Protein AF-A0A1W5D2J8-F1 (afdb_monomer)

pLDDT: mean 84.25, std 14.24, range [39.44, 98.31]

Foldseek 3Di:
DPDDPPDDDDDDPDPDPVVVVVVVVVVVVVVVVVVVVCVVPVPDPPDPPHPDPVVVVDDPVVAPPPVPFDPLQVVVVVVCVVPVDPVVVVVVVCCVVPDDPDDDDPVVVLVVQQVDADSNGRPDRHGVSVVVD

InterPro domains:
  IPR007828 Inositol oxygenase [PF05153] (70-133)
  IPR007828 Inositol oxygenase [PTHR12588] (43-133)

Sequence (133 aa):
MAPVATDPIVFNTERDGLALEETSDKIDTVNVLKANLKNETAQSERDIHEQAAFDAENDKTQFRQYEAACDRVNNFYREQYEKQTVAYNLKARNAFKSKTRTEMTIWEAMEKLNTLIDESDPDTSLSQIEHLL

Organism: NCBI:txid136370

Nearest PDB structures (foldseek):
  2huo-assembly1_A  TM=9.745E-01  e=5.352E-02  Mus musculus

Solvent-accessible surface area (backbone atoms only — not comparable to full-atom values): 8471 Å² total; per-residue (Å²): 132,81,88,72,83,85,69,81,89,79,76,83,85,68,97,50,69,66,64,50,50,57,49,50,54,54,49,52,52,50,50,52,50,49,52,52,44,49,68,73,51,70,76,64,80,72,54,92,84,51,81,56,72,67,65,75,73,49,70,71,82,75,56,75,49,70,93,80,41,55,68,62,30,55,50,45,51,52,51,46,70,76,60,72,40,71,70,50,51,55,52,50,53,50,48,64,74,76,46,86,88,77,88,77,54,72,65,58,54,46,59,56,24,62,81,35,63,57,56,73,49,69,81,54,82,57,34,46,36,70,74,72,110

Mean predicted aligned error: 14.87 Å

Structure (mmCIF, N/CA/C/O backbone):
data_AF-A0A1W5D2J8-F1
#
_entry.id   AF-A0A1W5D2J8-F1
#
loop_
_atom_site.group_PDB
_atom_site.id
_atom_site.type_symbol
_atom_site.label_atom_id
_atom_site.label_alt_id
_atom_site.label_comp_id
_atom_site.label_asym_id
_atom_site.label_entity_id
_atom_site.label_seq_id
_atom_site.pdbx_PDB_ins_code
_atom_site.Cartn_x
_atom_site.Cartn_y
_atom_site.Cartn_z
_atom_site.occupancy
_atom_site.B_iso_or_equiv
_atom_site.auth_seq_id
_atom_site.auth_comp_id
_atom_site.auth_asym_id
_atom_site.auth_atom_id
_atom_site.pdbx_PDB_model_num
ATOM 1 N N . MET A 1 1 ? 23.339 10.824 -39.209 1.00 43.25 1 MET A N 1
ATOM 2 C CA . MET A 1 1 ? 22.690 9.802 -40.059 1.00 43.25 1 MET A CA 1
ATOM 3 C C . MET A 1 1 ? 23.702 8.689 -40.260 1.00 43.25 1 MET A C 1
ATOM 5 O O . MET A 1 1 ? 24.756 8.972 -40.812 1.00 43.25 1 MET A O 1
ATOM 9 N N . ALA A 1 2 ? 23.458 7.490 -39.725 1.00 39.44 2 ALA A N 1
ATOM 10 C CA . ALA A 1 2 ? 24.328 6.343 -39.993 1.00 39.44 2 ALA A CA 1
ATOM 11 C C . ALA A 1 2 ? 24.186 5.942 -41.474 1.00 39.44 2 ALA A C 1
ATOM 13 O O . ALA A 1 2 ? 23.068 6.020 -41.995 1.00 39.44 2 ALA A O 1
ATOM 14 N N . PRO A 1 3 ? 25.272 5.564 -42.167 1.00 55.69 3 PRO A N 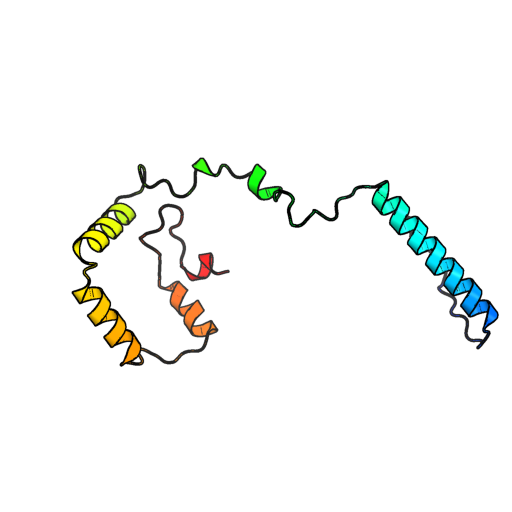1
ATOM 15 C CA . PRO A 1 3 ? 25.181 5.129 -43.553 1.00 55.69 3 PRO A CA 1
ATOM 16 C C . PRO A 1 3 ? 24.356 3.836 -43.619 1.00 55.69 3 PRO A C 1
ATOM 18 O O . PRO A 1 3 ? 24.742 2.811 -43.063 1.00 55.69 3 PRO A O 1
ATOM 21 N N . VAL A 1 4 ? 23.190 3.903 -44.261 1.00 53.69 4 VAL A N 1
ATOM 22 C CA . VAL A 1 4 ? 22.391 2.725 -44.617 1.00 53.69 4 VAL A CA 1
ATOM 23 C C . VAL A 1 4 ? 23.022 2.103 -45.856 1.00 53.69 4 VAL A C 1
ATOM 25 O O . VAL A 1 4 ? 23.227 2.797 -46.851 1.00 53.69 4 VAL A O 1
ATOM 28 N N . ALA A 1 5 ? 23.333 0.808 -45.793 1.00 60.28 5 ALA A N 1
ATOM 29 C CA . ALA A 1 5 ? 23.757 0.046 -46.959 1.00 60.28 5 ALA A CA 1
ATOM 30 C C . ALA A 1 5 ? 22.607 0.020 -47.982 1.00 60.28 5 ALA A C 1
ATOM 32 O O . ALA A 1 5 ? 21.529 -0.498 -47.697 1.00 60.28 5 ALA A O 1
ATOM 33 N N . THR A 1 6 ? 22.824 0.633 -49.146 1.00 66.88 6 THR A N 1
ATOM 34 C CA . THR A 1 6 ? 21.850 0.725 -50.249 1.00 66.88 6 THR A CA 1
ATOM 35 C C . THR A 1 6 ? 21.943 -0.439 -51.232 1.00 66.88 6 THR A C 1
ATOM 37 O O . THR A 1 6 ? 21.151 -0.508 -52.170 1.00 66.88 6 THR A O 1
ATOM 40 N N . ASP A 1 7 ? 22.908 -1.336 -51.039 1.00 72.06 7 ASP A N 1
ATOM 41 C CA . ASP A 1 7 ? 23.145 -2.450 -51.947 1.00 72.06 7 ASP A CA 1
ATOM 42 C C . ASP A 1 7 ? 22.188 -3.618 -51.654 1.00 72.06 7 ASP A C 1
ATOM 44 O O . ASP A 1 7 ? 21.888 -3.907 -50.490 1.00 72.06 7 ASP A O 1
ATOM 48 N N . PRO A 1 8 ? 21.682 -4.306 -52.694 1.00 69.75 8 PRO A N 1
ATOM 49 C CA . PRO A 1 8 ? 20.803 -5.453 -52.520 1.00 69.75 8 PRO A CA 1
ATOM 50 C C . PRO A 1 8 ? 21.525 -6.587 -51.781 1.00 69.75 8 PRO A C 1
ATOM 52 O O . PRO A 1 8 ? 22.648 -6.956 -52.123 1.00 69.75 8 PRO A O 1
ATOM 55 N N . ILE A 1 9 ? 20.860 -7.170 -50.779 1.00 64.38 9 ILE A N 1
ATOM 56 C CA . ILE A 1 9 ? 21.383 -8.310 -50.016 1.00 64.38 9 ILE A CA 1
ATOM 57 C C . ILE A 1 9 ? 21.395 -9.540 -50.930 1.00 64.38 9 ILE A C 1
ATOM 59 O O . ILE A 1 9 ? 20.347 -10.111 -51.237 1.00 64.38 9 ILE A O 1
ATOM 63 N N . VAL A 1 10 ? 22.585 -9.944 -51.375 1.00 68.69 10 VAL A N 1
ATOM 64 C CA . VAL A 1 10 ? 22.787 -11.156 -52.177 1.00 68.69 10 VAL A CA 1
ATOM 65 C C . VAL A 1 10 ? 23.037 -12.328 -51.232 1.00 68.69 10 VAL A C 1
ATOM 67 O O . VAL A 1 10 ? 24.057 -12.381 -50.550 1.00 68.69 10 VAL A O 1
ATOM 70 N N . PHE A 1 11 ? 22.107 -13.280 -51.187 1.00 64.94 11 PHE A N 1
ATOM 71 C CA . PHE A 1 11 ? 22.299 -14.529 -50.452 1.00 64.94 11 PHE A CA 1
ATOM 72 C C . PHE A 1 11 ? 23.079 -15.521 -51.315 1.00 64.94 11 PHE A C 1
ATOM 74 O O . PHE A 1 11 ? 22.691 -15.789 -52.453 1.00 64.94 11 PHE A O 1
ATOM 81 N N . ASN A 1 12 ? 24.160 -16.091 -50.773 1.00 68.44 12 ASN A N 1
ATOM 82 C CA . ASN A 1 12 ? 24.834 -17.207 -51.426 1.00 68.44 12 ASN A CA 1
ATOM 83 C C . ASN A 1 12 ? 23.896 -18.427 -51.413 1.00 68.44 12 ASN A C 1
ATOM 85 O O . ASN A 1 12 ? 23.474 -18.883 -50.351 1.00 68.44 12 ASN A O 1
ATOM 89 N N . THR A 1 13 ? 23.526 -18.914 -52.598 1.00 71.94 13 THR A N 1
ATOM 90 C CA . THR A 1 13 ? 22.618 -20.063 -52.774 1.00 71.94 13 THR A CA 1
ATOM 91 C C . THR A 1 13 ? 23.369 -21.369 -53.025 1.00 71.94 13 THR A C 1
ATOM 93 O O . THR A 1 13 ? 22.753 -22.438 -53.037 1.00 71.94 13 THR A O 1
ATOM 96 N N . GLU A 1 14 ? 24.693 -21.307 -53.175 1.00 72.19 14 GLU A N 1
ATOM 97 C CA . GLU A 1 14 ? 25.543 -22.479 -53.333 1.00 72.19 14 GLU A CA 1
ATOM 98 C C . GLU A 1 14 ? 26.005 -22.994 -51.966 1.00 72.19 14 GLU A C 1
ATOM 100 O O . GLU A 1 14 ? 26.367 -22.232 -51.069 1.00 72.19 14 GLU A O 1
ATOM 105 N N . ARG A 1 15 ? 25.977 -24.321 -51.787 1.00 67.25 15 ARG A N 1
ATOM 106 C CA . ARG A 1 15 ? 26.456 -24.991 -50.567 1.00 67.25 15 ARG A CA 1
ATOM 107 C C . ARG A 1 15 ? 27.981 -25.096 -50.596 1.00 67.25 15 ARG A C 1
ATOM 109 O O . ARG A 1 15 ? 28.523 -26.194 -50.683 1.00 67.25 15 ARG A O 1
ATOM 116 N N . ASP A 1 16 ? 28.643 -23.948 -50.561 1.00 80.25 16 ASP A N 1
ATOM 117 C CA . ASP A 1 16 ? 30.097 -23.842 -50.505 1.00 80.25 16 ASP A CA 1
ATOM 118 C C . ASP A 1 16 ? 30.565 -23.626 -49.058 1.00 80.25 16 ASP A C 1
ATOM 120 O O . ASP A 1 16 ? 30.227 -22.631 -48.416 1.00 80.25 16 ASP A O 1
ATOM 124 N N . GLY A 1 17 ? 31.335 -24.583 -48.538 1.00 78.31 17 GLY A N 1
ATOM 125 C CA . GLY A 1 17 ? 31.876 -24.532 -47.179 1.00 78.31 17 GLY A CA 1
ATOM 126 C C . GLY A 1 17 ? 32.919 -23.431 -46.987 1.00 78.31 17 GLY A C 1
ATOM 127 O O . GLY A 1 17 ? 32.962 -22.836 -45.914 1.00 78.31 17 GLY A O 1
ATOM 128 N N . LEU A 1 18 ? 33.700 -23.109 -48.025 1.00 81.56 18 LEU A N 1
ATOM 129 C CA . LEU A 1 18 ? 34.728 -22.063 -47.963 1.00 81.56 18 LEU A CA 1
ATOM 130 C C . LEU A 1 18 ? 34.092 -20.675 -47.851 1.00 81.56 18 LEU A C 1
ATOM 132 O O . LEU A 1 18 ? 34.506 -19.863 -47.027 1.00 81.56 18 LEU A O 1
ATOM 136 N N . ALA A 1 19 ? 33.027 -20.424 -48.617 1.00 80.69 19 ALA A N 1
ATOM 137 C CA . ALA A 1 19 ? 32.265 -19.183 -48.517 1.00 80.69 19 ALA A CA 1
ATOM 138 C C . ALA A 1 19 ? 31.601 -19.000 -47.137 1.00 80.69 19 ALA A C 1
ATOM 140 O O . ALA A 1 19 ? 31.450 -17.871 -46.661 1.00 80.69 19 ALA A O 1
ATOM 141 N N . LEU A 1 20 ? 31.200 -20.095 -46.479 1.00 80.25 20 LEU A N 1
ATOM 142 C CA . LEU A 1 20 ? 30.658 -20.057 -45.117 1.00 80.25 20 LEU A CA 1
ATOM 143 C C . LEU A 1 20 ? 31.738 -19.740 -44.080 1.00 80.25 20 LEU A C 1
ATOM 145 O O . LEU A 1 20 ? 31.483 -18.932 -43.188 1.00 80.25 20 LEU A O 1
ATOM 149 N N . GLU A 1 21 ? 32.928 -20.326 -44.216 1.00 84.81 21 GLU A N 1
ATOM 150 C CA . GLU A 1 21 ? 34.081 -20.042 -43.353 1.00 84.81 21 GLU A CA 1
ATOM 151 C C . GLU A 1 21 ? 34.492 -18.566 -43.465 1.00 84.81 21 GLU A C 1
ATOM 153 O O . GLU A 1 21 ? 34.533 -17.858 -42.461 1.00 84.81 21 GLU A O 1
ATOM 158 N N . GLU A 1 22 ? 34.612 -18.043 -44.690 1.00 87.88 22 GLU A N 1
ATOM 159 C CA . GLU A 1 22 ? 34.923 -16.628 -44.928 1.00 87.88 22 GLU A CA 1
ATOM 160 C C . GLU A 1 22 ? 33.847 -15.684 -44.355 1.00 87.88 22 GLU A C 1
ATOM 162 O O . GLU A 1 22 ? 34.140 -14.593 -43.859 1.00 87.88 22 GLU A O 1
ATOM 167 N N . THR A 1 23 ? 32.575 -16.086 -44.414 1.00 85.62 23 THR A N 1
ATOM 168 C CA . THR A 1 23 ? 31.476 -15.305 -43.828 1.00 85.62 23 THR A CA 1
ATOM 169 C C . THR A 1 23 ? 31.525 -15.335 -42.300 1.00 85.62 23 THR A C 1
ATOM 171 O O . THR A 1 23 ? 31.282 -14.305 -41.670 1.00 85.62 23 THR A O 1
ATOM 174 N N . SER A 1 24 ? 31.868 -16.478 -41.700 1.00 87.44 24 SER A N 1
ATOM 175 C CA . SER A 1 24 ? 32.050 -16.614 -40.252 1.00 87.44 24 SER A CA 1
ATOM 176 C C . SER A 1 24 ? 33.166 -15.698 -39.750 1.00 87.44 24 SER A C 1
ATOM 178 O O . SER A 1 24 ? 32.941 -14.916 -38.829 1.00 87.44 24 SER A O 1
ATOM 180 N N . ASP A 1 25 ? 34.316 -15.690 -40.427 1.00 90.81 25 ASP A N 1
ATOM 181 C CA . ASP A 1 25 ? 35.446 -14.819 -40.0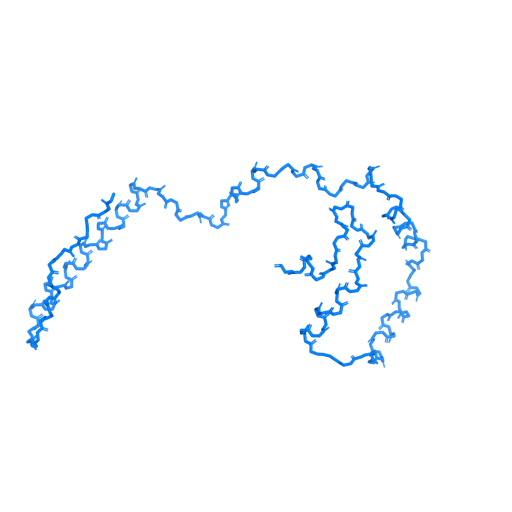83 1.00 90.81 25 ASP A CA 1
ATOM 182 C C . ASP A 1 25 ? 35.067 -13.328 -40.168 1.00 90.81 25 ASP A C 1
ATOM 184 O O . ASP A 1 25 ? 35.425 -12.508 -39.313 1.00 90.81 25 ASP A O 1
ATOM 188 N N . LYS A 1 26 ? 34.276 -12.948 -41.182 1.00 90.31 26 LYS A N 1
ATOM 189 C CA . LYS A 1 26 ? 33.738 -11.582 -41.316 1.00 90.31 26 LYS A CA 1
ATOM 190 C C . LYS A 1 26 ? 32.778 -11.219 -40.178 1.00 90.31 26 LYS A C 1
ATOM 192 O O . LYS A 1 26 ? 32.773 -10.078 -39.724 1.00 90.31 26 LYS A O 1
ATOM 197 N N . ILE A 1 27 ? 31.974 -12.162 -39.693 1.00 87.44 27 ILE A N 1
ATOM 198 C CA . ILE A 1 27 ? 31.084 -11.935 -38.546 1.00 87.44 27 ILE A CA 1
ATOM 199 C C . ILE A 1 27 ? 31.902 -11.759 -37.263 1.00 87.44 27 ILE A C 1
ATOM 201 O O . ILE A 1 27 ? 31.648 -10.826 -36.497 1.00 87.44 27 ILE A O 1
ATOM 205 N N . ASP A 1 28 ? 32.912 -12.599 -37.050 1.00 89.75 28 ASP A N 1
ATOM 206 C CA . ASP A 1 28 ? 33.760 -12.538 -35.860 1.00 89.75 28 ASP A CA 1
ATOM 207 C C . ASP A 1 28 ? 34.555 -11.235 -35.796 1.00 89.75 28 ASP A C 1
ATOM 209 O O . ASP A 1 28 ? 34.594 -10.576 -34.754 1.00 89.75 28 ASP A O 1
ATOM 213 N N . THR A 1 29 ? 35.104 -10.783 -36.924 1.00 92.38 29 THR A N 1
ATOM 214 C CA . THR A 1 29 ? 35.782 -9.479 -37.005 1.00 92.38 29 THR A CA 1
ATOM 215 C C . THR A 1 29 ? 34.843 -8.314 -36.686 1.00 92.38 29 THR A C 1
ATOM 217 O O . THR A 1 29 ? 35.218 -7.425 -35.919 1.00 92.38 29 THR A O 1
ATOM 220 N N . VAL A 1 30 ? 33.603 -8.325 -37.188 1.00 87.06 30 VAL A N 1
ATOM 221 C CA . VAL A 1 30 ? 32.588 -7.313 -36.842 1.00 87.06 30 VAL A CA 1
ATOM 222 C C . VAL A 1 30 ? 32.240 -7.358 -35.355 1.00 87.06 30 VAL A C 1
ATOM 224 O O . VAL A 1 30 ? 32.107 -6.305 -34.733 1.00 87.06 30 VAL A O 1
ATOM 227 N N . ASN A 1 31 ? 32.131 -8.545 -34.759 1.00 83.81 31 ASN A N 1
ATOM 228 C CA . ASN A 1 31 ? 31.842 -8.694 -33.333 1.00 83.81 31 ASN A CA 1
ATOM 229 C C . ASN A 1 31 ? 32.983 -8.164 -32.457 1.00 83.81 31 ASN A C 1
ATOM 231 O O . ASN A 1 31 ? 32.722 -7.447 -31.490 1.00 83.81 31 ASN A O 1
ATOM 235 N N . VAL A 1 32 ? 34.237 -8.443 -32.823 1.00 88.19 32 VAL A N 1
ATOM 236 C CA . VAL A 1 32 ? 35.423 -7.896 -32.146 1.00 88.19 32 VAL A CA 1
ATOM 237 C C . VAL A 1 32 ? 35.469 -6.375 -32.277 1.00 88.19 32 VAL A C 1
ATOM 239 O O . VAL A 1 32 ? 35.660 -5.679 -31.282 1.00 88.19 32 VAL A O 1
ATOM 242 N N . LEU A 1 33 ? 35.225 -5.832 -33.473 1.00 86.75 33 LEU A N 1
ATOM 243 C CA . LEU A 1 33 ? 35.163 -4.385 -33.689 1.00 86.75 33 LEU A CA 1
ATOM 244 C C . LEU A 1 33 ? 34.022 -3.742 -32.902 1.00 86.75 33 LEU A C 1
ATOM 246 O O . LEU A 1 33 ? 34.221 -2.690 -32.311 1.00 86.75 33 LEU A O 1
ATOM 250 N N . LYS A 1 34 ? 32.850 -4.380 -32.830 1.00 80.81 34 LYS A N 1
ATOM 251 C CA . LYS A 1 34 ? 31.711 -3.905 -32.037 1.00 80.81 34 LYS A CA 1
ATOM 252 C C . LYS A 1 34 ? 32.015 -3.930 -30.542 1.00 80.81 34 LYS A C 1
ATOM 254 O O . LYS A 1 34 ? 31.625 -3.002 -29.844 1.00 80.81 34 LYS A O 1
ATOM 259 N N . ALA A 1 35 ? 32.716 -4.951 -30.051 1.00 79.12 35 ALA A N 1
ATOM 260 C CA . ALA A 1 35 ? 33.158 -5.023 -28.662 1.00 79.12 35 ALA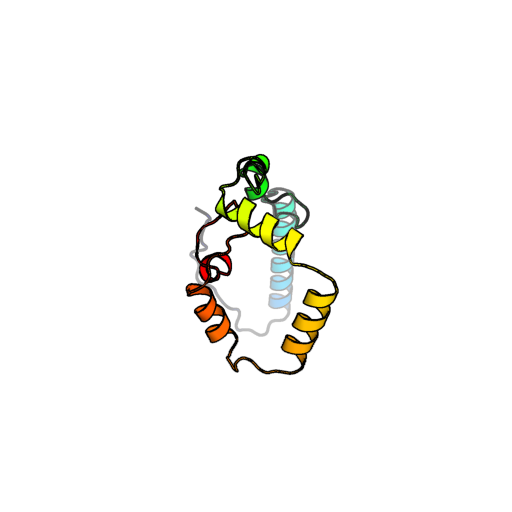 A CA 1
ATOM 261 C C . ALA A 1 35 ? 34.199 -3.937 -28.344 1.00 79.12 35 ALA A C 1
ATOM 263 O O . ALA A 1 35 ? 34.078 -3.249 -27.335 1.00 79.12 35 ALA A O 1
ATOM 264 N N . ASN A 1 36 ? 35.168 -3.718 -29.236 1.00 81.31 36 ASN A N 1
ATOM 265 C CA . ASN A 1 36 ? 36.169 -2.662 -29.083 1.00 81.31 36 ASN A CA 1
ATOM 266 C C . ASN A 1 36 ? 35.537 -1.266 -29.175 1.00 81.31 36 ASN A C 1
ATOM 268 O O . ASN A 1 36 ? 35.799 -0.432 -28.315 1.00 81.31 36 ASN A O 1
ATOM 272 N N . LEU A 1 37 ? 34.616 -1.036 -30.121 1.00 77.00 37 LEU A N 1
ATOM 273 C CA . LEU A 1 37 ? 33.824 0.193 -30.172 1.00 77.00 37 LEU A CA 1
ATOM 274 C C . LEU A 1 37 ? 32.974 0.356 -28.917 1.00 77.00 37 LEU A C 1
ATOM 276 O O . LEU A 1 37 ? 32.884 1.465 -28.426 1.00 77.00 37 LEU A O 1
ATOM 280 N N . LYS A 1 38 ? 32.364 -0.697 -28.369 1.00 65.44 38 LYS A N 1
ATOM 281 C CA . LYS A 1 38 ? 31.595 -0.618 -27.116 1.00 65.44 38 LYS A CA 1
ATOM 282 C C . LYS A 1 38 ? 32.480 -0.223 -25.925 1.00 65.44 38 LYS A C 1
ATOM 284 O O . LYS A 1 38 ? 32.012 0.462 -25.023 1.00 65.44 38 LYS A O 1
ATOM 289 N N . ASN A 1 39 ? 33.757 -0.605 -25.950 1.00 64.12 39 ASN A N 1
ATOM 290 C CA . ASN A 1 39 ? 34.741 -0.196 -24.948 1.00 64.12 39 ASN A CA 1
ATOM 291 C C . ASN A 1 39 ? 35.241 1.252 -25.158 1.00 64.12 39 ASN A C 1
ATOM 293 O O . ASN A 1 39 ? 35.539 1.932 -24.181 1.00 64.12 39 ASN A O 1
ATOM 297 N N . GLU A 1 40 ? 35.320 1.740 -26.404 1.00 61.69 40 GLU A N 1
ATOM 298 C CA . GLU A 1 40 ? 35.761 3.109 -26.748 1.00 61.69 40 GLU A CA 1
ATOM 299 C C . GLU A 1 40 ? 34.623 4.146 -26.687 1.00 61.69 40 GLU A C 1
ATOM 301 O O . GLU A 1 40 ? 34.772 5.237 -26.140 1.00 61.69 40 GLU A O 1
ATOM 306 N N . THR A 1 41 ? 33.454 3.795 -27.218 1.00 53.19 41 THR A N 1
ATOM 307 C CA . THR A 1 41 ? 32.179 4.492 -27.042 1.00 53.19 41 THR A CA 1
ATOM 308 C C . THR A 1 41 ? 31.467 3.905 -25.840 1.00 53.19 41 THR A C 1
ATOM 310 O O . THR A 1 41 ? 30.507 3.156 -25.985 1.00 53.19 41 THR A O 1
ATOM 313 N N . ALA A 1 42 ? 31.905 4.278 -24.641 1.00 53.31 42 ALA A N 1
ATOM 314 C CA . ALA A 1 42 ? 31.130 4.093 -23.420 1.00 53.31 42 ALA A CA 1
ATOM 315 C C . ALA A 1 42 ? 29.795 4.885 -23.475 1.00 53.31 42 ALA A C 1
ATOM 317 O O . ALA A 1 42 ? 29.526 5.758 -22.659 1.00 53.31 42 ALA A O 1
ATOM 318 N N . GLN A 1 43 ? 28.917 4.582 -24.434 1.00 48.41 43 GLN A N 1
ATOM 319 C CA . GLN A 1 43 ? 27.474 4.715 -24.298 1.00 48.41 43 GLN A CA 1
ATOM 320 C C . GLN A 1 43 ? 27.011 3.506 -23.486 1.00 48.41 43 GLN A C 1
ATOM 322 O O . GLN A 1 43 ? 26.461 2.540 -24.003 1.00 48.41 43 GLN A O 1
ATOM 327 N N . SER A 1 44 ? 27.374 3.590 -22.205 1.00 53.84 44 SER A N 1
ATOM 328 C CA . SER A 1 44 ? 26.808 2.941 -21.028 1.00 53.84 44 SER A CA 1
ATOM 329 C C . SER A 1 44 ? 25.617 2.017 -21.328 1.00 53.84 44 SER A C 1
ATOM 331 O O . SER A 1 44 ? 24.462 2.443 -21.394 1.00 53.84 44 SER A O 1
ATOM 333 N N . GLU A 1 45 ? 25.883 0.712 -21.430 1.00 54.69 45 GLU A N 1
ATOM 334 C CA . GLU A 1 45 ? 24.967 -0.226 -20.782 1.00 54.69 45 GLU A CA 1
ATOM 335 C C . GLU A 1 45 ? 25.050 0.123 -19.297 1.00 54.69 45 GLU A C 1
ATOM 337 O O . GLU A 1 45 ? 26.027 -0.236 -18.644 1.00 54.69 45 GLU A O 1
ATOM 342 N N . ARG A 1 46 ? 24.102 0.945 -18.822 1.00 56.22 46 ARG A N 1
ATOM 343 C CA . ARG A 1 46 ? 24.043 1.391 -17.426 1.00 56.22 46 ARG A CA 1
ATOM 344 C C . ARG A 1 46 ? 24.176 0.167 -16.538 1.00 56.22 46 ARG A C 1
ATOM 346 O O . ARG A 1 46 ? 23.364 -0.755 -16.647 1.00 56.22 46 ARG A O 1
ATOM 353 N N . ASP A 1 47 ? 25.221 0.153 -15.719 1.00 62.62 47 ASP A N 1
ATOM 354 C CA . ASP A 1 47 ? 25.402 -0.887 -14.720 1.00 62.62 47 ASP A CA 1
ATOM 355 C C . ASP A 1 47 ? 24.136 -0.900 -13.853 1.00 62.62 47 ASP A C 1
ATOM 357 O O . ASP A 1 47 ? 23.642 0.146 -13.433 1.00 62.62 47 ASP A O 1
ATOM 361 N N . ILE A 1 48 ? 23.569 -2.081 -13.613 1.00 63.34 48 ILE A N 1
ATOM 362 C CA . ILE A 1 48 ? 22.378 -2.243 -12.766 1.00 63.34 48 ILE A CA 1
ATOM 363 C C . ILE A 1 48 ? 22.622 -1.745 -11.332 1.00 63.34 48 ILE A C 1
ATOM 365 O O . ILE A 1 48 ? 21.671 -1.537 -10.580 1.00 63.34 48 ILE A O 1
ATOM 369 N N . HIS A 1 49 ? 23.892 -1.585 -10.950 1.00 65.00 49 HIS A N 1
ATOM 370 C CA . HIS A 1 49 ? 24.333 -1.039 -9.673 1.00 65.00 49 HIS A CA 1
ATOM 371 C C . HIS A 1 49 ? 24.670 0.461 -9.722 1.00 65.00 49 HIS A C 1
ATOM 373 O O . HIS A 1 49 ? 24.916 1.058 -8.672 1.00 65.00 49 HIS A O 1
ATOM 379 N N . GLU A 1 50 ? 24.667 1.085 -10.901 1.00 72.25 50 GLU A N 1
ATOM 380 C CA . GLU A 1 50 ? 24.826 2.530 -11.049 1.00 72.25 50 GLU A CA 1
ATOM 381 C C . GLU A 1 50 ? 23.528 3.235 -10.635 1.00 72.25 50 GLU A C 1
ATOM 383 O O . GLU A 1 50 ? 22.421 2.786 -10.945 1.00 72.25 50 GLU A O 1
ATOM 388 N N . GLN A 1 51 ? 23.648 4.337 -9.887 1.00 68.19 51 GLN A N 1
ATOM 389 C CA . GLN A 1 51 ? 22.477 5.089 -9.439 1.00 68.19 51 GLN A CA 1
ATOM 390 C C . GLN A 1 51 ? 21.659 5.545 -10.647 1.00 68.19 51 GLN A C 1
ATOM 392 O O . GLN A 1 51 ? 22.173 6.177 -11.572 1.00 68.19 51 GLN A O 1
ATOM 397 N N . ALA A 1 52 ? 20.365 5.220 -10.632 1.00 73.88 52 ALA A N 1
ATOM 398 C CA . ALA A 1 52 ? 19.458 5.621 -11.690 1.00 73.88 52 ALA A CA 1
ATOM 399 C C . ALA A 1 52 ? 19.477 7.149 -11.823 1.00 73.88 52 ALA A C 1
ATOM 401 O O . ALA A 1 52 ? 19.287 7.858 -10.841 1.00 73.88 52 ALA A O 1
ATOM 402 N N . ALA A 1 53 ? 19.660 7.668 -13.038 1.00 71.06 53 ALA A N 1
ATOM 403 C CA . ALA A 1 53 ? 19.679 9.114 -13.283 1.00 71.06 53 ALA A CA 1
ATOM 404 C C . ALA A 1 53 ? 18.419 9.835 -12.750 1.00 71.06 53 ALA A C 1
ATOM 406 O O . ALA A 1 53 ? 18.505 10.970 -12.299 1.00 71.06 53 ALA A O 1
ATOM 407 N N . PHE A 1 54 ? 17.274 9.143 -12.715 1.00 65.81 54 PHE A N 1
ATOM 408 C CA . PHE A 1 54 ? 16.038 9.640 -12.106 1.00 65.81 54 PHE A CA 1
ATOM 409 C C . PHE A 1 54 ? 16.185 9.932 -10.602 1.00 65.81 54 PHE A C 1
ATOM 411 O O . PHE A 1 54 ? 15.665 10.929 -10.114 1.00 65.81 54 PHE A O 1
ATOM 418 N N . ASP A 1 55 ? 16.938 9.123 -9.855 1.00 68.38 55 ASP A N 1
ATOM 419 C CA . ASP A 1 55 ? 17.164 9.342 -8.421 1.00 68.38 55 ASP A CA 1
ATOM 420 C C . ASP A 1 55 ? 17.984 10.605 -8.137 1.00 68.38 55 ASP A C 1
ATOM 422 O O . ASP A 1 55 ? 17.906 11.133 -7.028 1.00 68.38 55 ASP A O 1
ATOM 426 N N . ALA A 1 56 ? 18.774 11.071 -9.110 1.00 73.31 56 ALA A N 1
ATOM 427 C CA . ALA A 1 56 ? 19.573 12.287 -8.991 1.00 73.31 56 ALA A CA 1
ATOM 428 C C . ALA A 1 56 ? 18.745 13.562 -9.224 1.00 73.31 56 ALA A C 1
ATOM 43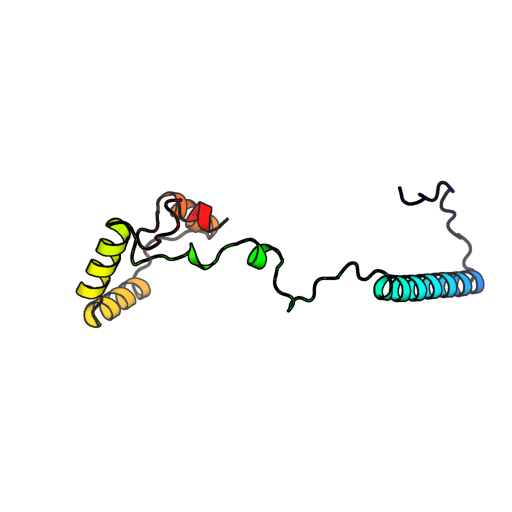0 O O . ALA A 1 56 ? 19.083 14.614 -8.687 1.00 73.31 56 ALA A O 1
ATOM 431 N N . GLU A 1 57 ? 17.667 13.473 -10.007 1.00 75.88 57 GLU A N 1
ATOM 432 C CA . GLU A 1 57 ? 16.777 14.604 -10.297 1.00 75.88 57 GLU A CA 1
ATOM 433 C C . GLU A 1 57 ? 15.704 14.805 -9.219 1.00 75.88 57 GLU A C 1
ATOM 435 O O . GLU A 1 57 ? 15.215 15.919 -9.035 1.00 75.88 57 GLU A O 1
ATOM 440 N N . ASN A 1 58 ? 15.350 13.751 -8.479 1.00 77.88 58 ASN A N 1
ATOM 441 C CA . ASN A 1 58 ? 14.334 13.829 -7.434 1.00 77.88 58 ASN A CA 1
ATOM 442 C C . ASN A 1 58 ? 14.939 14.197 -6.078 1.00 77.88 58 ASN A C 1
ATOM 444 O O . ASN A 1 58 ? 15.732 13.448 -5.502 1.00 77.88 58 ASN A O 1
ATOM 448 N N . ASP A 1 59 ? 14.487 15.315 -5.512 1.00 83.69 59 ASP A N 1
ATOM 449 C CA . ASP A 1 59 ? 14.787 15.659 -4.127 1.00 83.69 59 ASP A CA 1
ATOM 450 C C . ASP A 1 59 ? 14.033 14.721 -3.172 1.00 83.69 59 ASP A C 1
ATOM 452 O O . ASP A 1 59 ? 12.847 14.888 -2.881 1.00 83.69 59 ASP A O 1
ATOM 456 N N . LYS A 1 60 ? 14.755 13.725 -2.654 1.00 81.50 60 LYS A N 1
ATOM 457 C CA . LYS A 1 60 ? 14.224 12.719 -1.724 1.00 81.50 60 LYS A CA 1
ATOM 458 C C . LYS A 1 60 ? 13.723 13.318 -0.409 1.00 81.50 60 LYS A C 1
ATOM 460 O O . LYS A 1 60 ? 12.979 12.649 0.299 1.00 81.50 60 LYS A O 1
ATOM 465 N N . THR A 1 61 ? 14.106 14.553 -0.076 1.00 85.31 61 THR A N 1
ATOM 466 C CA . THR A 1 61 ? 13.650 15.209 1.155 1.00 85.31 61 THR A CA 1
ATOM 467 C C . THR A 1 61 ? 12.189 15.640 1.087 1.00 85.31 61 THR A C 1
ATOM 469 O O . THR A 1 61 ? 11.578 15.812 2.136 1.00 85.31 61 THR A O 1
ATOM 472 N N . GLN A 1 62 ? 11.606 15.769 -0.110 1.00 86.19 62 GLN A N 1
ATOM 473 C CA . GLN A 1 62 ? 10.210 16.182 -0.288 1.00 86.19 62 GLN A CA 1
ATOM 474 C C . GLN A 1 62 ? 9.201 15.049 -0.060 1.00 86.19 62 GLN A C 1
ATOM 476 O O . GLN A 1 62 ? 8.019 15.321 0.122 1.00 86.19 62 GLN A O 1
ATOM 481 N N . PHE A 1 63 ? 9.646 13.792 -0.054 1.00 89.25 63 PHE A N 1
ATOM 482 C CA . PHE A 1 63 ? 8.770 12.633 0.106 1.00 89.25 63 PHE A CA 1
ATOM 483 C C . PHE A 1 63 ? 8.624 12.239 1.576 1.00 89.25 63 PHE A C 1
ATOM 485 O O . PHE A 1 63 ? 9.583 12.285 2.350 1.00 89.25 63 PHE A O 1
ATOM 492 N N . ARG A 1 64 ? 7.430 11.770 1.945 1.00 91.50 64 ARG A N 1
ATOM 493 C CA . ARG A 1 64 ? 7.085 11.224 3.263 1.00 91.50 64 ARG A CA 1
ATOM 494 C C . ARG A 1 64 ? 7.307 12.209 4.412 1.00 91.50 64 ARG A C 1
ATOM 496 O O . ARG A 1 64 ? 7.780 11.832 5.488 1.00 91.50 64 ARG A O 1
ATOM 503 N N . GLN A 1 65 ? 6.946 13.474 4.209 1.00 93.06 65 GLN A N 1
ATOM 504 C CA . GLN A 1 65 ? 7.040 14.499 5.250 1.00 93.06 65 GLN A CA 1
ATOM 505 C C . GLN A 1 65 ? 5.875 14.422 6.249 1.00 93.06 65 GLN A C 1
ATOM 507 O O . GLN A 1 65 ? 4.863 15.104 6.108 1.00 93.06 65 GLN A O 1
ATOM 512 N N . TYR A 1 66 ? 6.030 13.616 7.303 1.00 91.06 66 TYR A N 1
ATOM 513 C CA . TYR A 1 66 ? 4.994 13.445 8.334 1.00 91.06 66 TYR A CA 1
ATOM 514 C C . TYR A 1 66 ? 4.872 14.620 9.316 1.00 91.06 66 TYR A C 1
ATOM 516 O O . TYR A 1 66 ? 3.798 14.838 9.867 1.00 91.06 66 TYR A O 1
ATOM 524 N N . GLU A 1 67 ? 5.936 15.402 9.525 1.00 88.94 67 GLU A N 1
ATOM 525 C CA . GLU A 1 67 ? 5.907 16.567 10.429 1.00 88.94 67 GLU A CA 1
ATOM 526 C C . GLU A 1 67 ? 5.001 17.691 9.905 1.00 88.94 67 GLU A C 1
ATOM 528 O O . GLU A 1 67 ? 4.356 18.388 10.685 1.00 88.94 67 GLU A O 1
ATOM 533 N N . ALA A 1 68 ? 4.932 17.835 8.579 1.00 88.88 68 ALA A N 1
ATOM 534 C CA . ALA A 1 68 ? 4.088 18.800 7.882 1.00 88.88 68 ALA A CA 1
ATOM 535 C C . ALA A 1 68 ? 2.837 18.153 7.253 1.00 88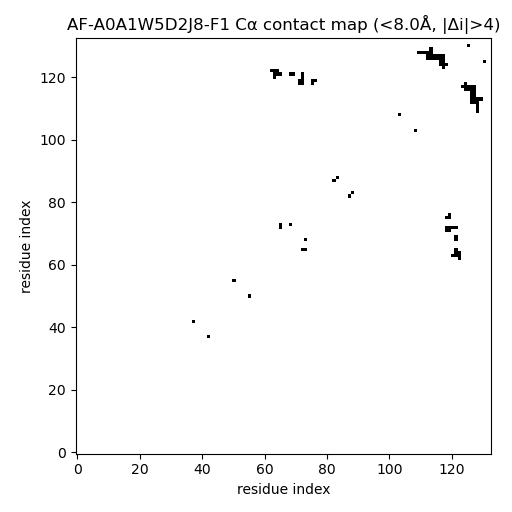.88 68 ALA A C 1
ATOM 537 O O . ALA A 1 68 ? 2.134 18.799 6.474 1.00 88.88 68 ALA A O 1
ATOM 538 N N . ALA A 1 69 ? 2.556 16.881 7.563 1.00 89.00 69 ALA A N 1
ATOM 539 C CA . ALA A 1 69 ? 1.443 16.158 6.963 1.00 89.00 69 ALA A CA 1
ATOM 540 C C . ALA A 1 69 ? 0.085 16.720 7.403 1.00 89.00 69 ALA A C 1
ATOM 542 O O . ALA A 1 69 ? -0.091 17.237 8.509 1.00 89.00 69 ALA A O 1
ATOM 543 N N . CYS A 1 70 ? -0.906 16.574 6.523 1.00 88.69 70 CYS A N 1
ATOM 544 C CA . CYS A 1 70 ? -2.271 17.006 6.789 1.00 88.69 70 CYS A CA 1
ATOM 545 C C . CYS A 1 70 ? -2.940 16.203 7.921 1.00 88.69 70 CYS A C 1
ATOM 547 O O . CYS A 1 70 ? -2.572 15.064 8.226 1.00 88.69 70 CYS A O 1
ATOM 549 N N . ASP A 1 71 ? -4.000 16.776 8.498 1.00 93.38 71 ASP A N 1
ATOM 550 C CA . ASP A 1 71 ? -4.746 16.171 9.610 1.00 93.38 71 ASP A CA 1
ATOM 551 C C . ASP A 1 71 ? -5.258 14.762 9.302 1.00 93.38 71 ASP A C 1
ATOM 553 O O . ASP A 1 71 ? -5.352 13.935 10.202 1.00 93.38 71 ASP A O 1
ATOM 557 N N . ARG A 1 72 ? -5.556 14.466 8.035 1.00 93.62 72 ARG A N 1
ATOM 558 C CA . ARG A 1 72 ? -5.973 13.143 7.554 1.00 93.62 72 ARG A CA 1
ATOM 559 C C . ARG A 1 72 ? -4.993 12.045 7.982 1.00 93.62 72 ARG A C 1
ATOM 561 O O . ARG A 1 72 ? -5.390 11.106 8.671 1.00 93.62 72 ARG A O 1
ATOM 568 N N . VAL A 1 73 ? -3.713 12.233 7.661 1.00 95.81 73 VAL A N 1
ATOM 569 C CA . VAL A 1 73 ? -2.625 11.289 7.959 1.00 95.81 73 VAL A CA 1
ATOM 570 C C . VAL A 1 73 ? -2.400 11.199 9.467 1.00 95.81 73 VAL A C 1
ATOM 572 O O . VAL A 1 73 ? -2.340 10.108 10.036 1.00 95.81 73 VAL A O 1
ATOM 575 N N . ASN A 1 74 ? -2.367 12.347 10.149 1.00 94.94 74 ASN A N 1
ATOM 576 C CA . ASN A 1 74 ? -2.177 12.400 11.600 1.00 94.94 74 ASN A CA 1
ATOM 577 C C . ASN A 1 74 ? -3.307 11.688 12.357 1.00 94.94 74 ASN A C 1
ATOM 579 O O . ASN A 1 74 ? -3.061 10.928 13.296 1.00 94.94 74 ASN A O 1
ATOM 583 N N . ASN A 1 75 ? -4.555 11.901 11.939 1.00 96.31 75 ASN A N 1
ATOM 584 C CA . ASN A 1 75 ? -5.728 11.263 12.526 1.00 96.31 75 ASN A CA 1
ATOM 585 C C . ASN A 1 75 ? -5.729 9.754 12.265 1.00 96.31 75 ASN A C 1
ATOM 587 O O . ASN A 1 75 ? -6.025 8.993 13.188 1.00 96.31 75 ASN A O 1
ATOM 591 N N . PHE A 1 76 ? -5.351 9.327 11.054 1.00 96.38 76 PHE A N 1
ATOM 592 C CA . PHE A 1 76 ? -5.211 7.915 10.707 1.00 96.38 76 PHE A CA 1
ATOM 593 C C . PHE A 1 76 ? -4.223 7.216 11.646 1.00 96.38 76 PHE A C 1
ATOM 595 O O . PHE A 1 76 ? -4.585 6.245 12.313 1.00 96.38 76 PHE 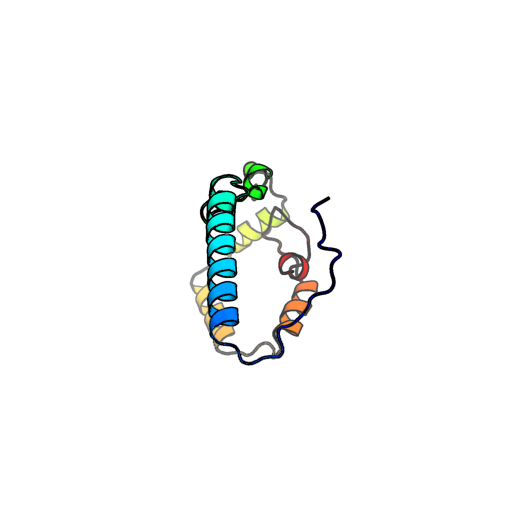A O 1
ATOM 602 N N . TYR A 1 77 ? -2.999 7.738 11.772 1.00 96.31 77 TYR A N 1
ATOM 603 C CA . TYR A 1 77 ? -1.982 7.127 12.631 1.00 96.31 77 TYR A CA 1
ATOM 604 C C . TYR A 1 77 ? -2.339 7.187 14.113 1.00 96.31 77 TYR A C 1
ATOM 606 O O . TYR A 1 77 ? -2.124 6.203 14.820 1.00 96.31 77 TYR A O 1
ATOM 614 N N . ARG A 1 78 ? -2.937 8.286 14.589 1.00 97.25 78 ARG A N 1
ATOM 615 C CA . ARG A 1 78 ? -3.432 8.375 15.970 1.00 97.25 78 ARG A CA 1
ATOM 616 C C . ARG A 1 78 ? -4.435 7.262 16.268 1.00 97.25 78 ARG A C 1
ATOM 618 O O . ARG A 1 78 ? -4.271 6.541 17.248 1.00 97.25 78 ARG A O 1
ATOM 625 N N . GLU A 1 79 ? -5.428 7.075 15.400 1.00 97.50 79 GLU A N 1
ATOM 626 C CA . GLU A 1 79 ? -6.416 6.009 15.565 1.00 97.50 79 GLU A CA 1
ATOM 627 C C . GLU A 1 79 ? -5.769 4.618 15.538 1.00 97.50 79 GLU A C 1
ATOM 629 O O . GLU A 1 79 ? -6.111 3.761 16.359 1.00 97.50 79 GLU A O 1
ATOM 634 N N . GLN A 1 80 ? -4.830 4.381 14.618 1.00 96.88 80 GLN A N 1
ATOM 635 C CA . GLN A 1 80 ? -4.119 3.106 14.563 1.00 96.88 80 GLN A CA 1
ATOM 636 C C . GLN A 1 80 ? -3.338 2.853 15.858 1.00 96.88 80 GLN A C 1
ATOM 638 O O . GLN A 1 80 ? -3.468 1.769 16.424 1.00 96.88 80 GLN A O 1
ATOM 643 N N . TYR A 1 81 ? -2.592 3.835 16.371 1.00 96.75 81 TYR A N 1
ATOM 644 C CA . TYR A 1 81 ? -1.842 3.686 17.620 1.00 96.75 81 TYR A CA 1
ATOM 645 C C . TYR A 1 81 ? -2.740 3.413 18.829 1.00 96.75 81 TYR A C 1
ATOM 647 O O . TYR A 1 81 ? -2.373 2.625 19.698 1.00 96.75 81 TYR A O 1
ATOM 655 N N . GLU A 1 82 ? -3.933 4.003 18.873 1.00 97.56 82 GLU A N 1
ATOM 656 C CA . GLU A 1 82 ? -4.892 3.770 19.954 1.00 97.56 82 GLU A CA 1
ATOM 657 C C . GLU A 1 82 ? -5.565 2.390 19.867 1.00 97.56 82 GLU A C 1
ATOM 659 O O . GLU A 1 82 ? -5.839 1.760 20.892 1.00 97.56 82 GLU A O 1
ATOM 664 N N . LYS A 1 83 ? -5.864 1.906 18.654 1.00 97.69 83 LYS A N 1
ATOM 665 C CA . LYS A 1 83 ? -6.749 0.743 18.452 1.00 97.69 83 LYS A CA 1
ATOM 666 C C . LYS A 1 83 ? -6.029 -0.545 18.055 1.00 97.69 83 LYS A C 1
ATOM 668 O O . LYS A 1 83 ? -6.588 -1.631 18.254 1.00 97.69 83 LYS A O 1
ATOM 673 N N . GLN A 1 84 ? -4.807 -0.479 17.524 1.00 97.69 84 GLN A N 1
ATOM 674 C CA . GLN A 1 84 ? -4.028 -1.663 17.149 1.00 97.69 84 GLN A CA 1
ATOM 675 C C . GLN A 1 84 ? -3.452 -2.380 18.378 1.00 97.69 84 GLN A C 1
ATOM 677 O O . GLN A 1 84 ? -2.277 -2.288 18.717 1.00 97.69 84 GLN A O 1
ATOM 682 N N . THR A 1 85 ? -4.295 -3.168 19.036 1.00 98.19 85 THR A N 1
ATOM 683 C CA . THR A 1 85 ? -3.897 -4.027 20.159 1.00 98.19 85 THR A CA 1
ATOM 684 C C . THR A 1 85 ? -3.638 -5.465 19.707 1.00 98.19 85 THR A C 1
ATOM 686 O O . THR A 1 85 ? -4.125 -5.910 18.664 1.00 98.19 85 THR A O 1
ATOM 689 N N . VAL A 1 86 ? -2.938 -6.253 20.532 1.00 98.19 86 VAL A N 1
ATOM 690 C CA . VAL A 1 86 ? -2.760 -7.703 20.305 1.00 98.19 86 VAL A CA 1
ATOM 691 C C . VAL A 1 86 ? -4.113 -8.407 20.158 1.00 98.19 86 VAL A C 1
ATOM 693 O O . VAL A 1 86 ? -4.299 -9.219 19.252 1.00 98.19 86 VAL A O 1
ATOM 696 N N . ALA A 1 87 ? -5.087 -8.052 21.003 1.00 98.31 87 ALA A N 1
ATOM 697 C CA . ALA A 1 87 ? -6.445 -8.584 20.931 1.00 98.31 87 ALA A CA 1
ATOM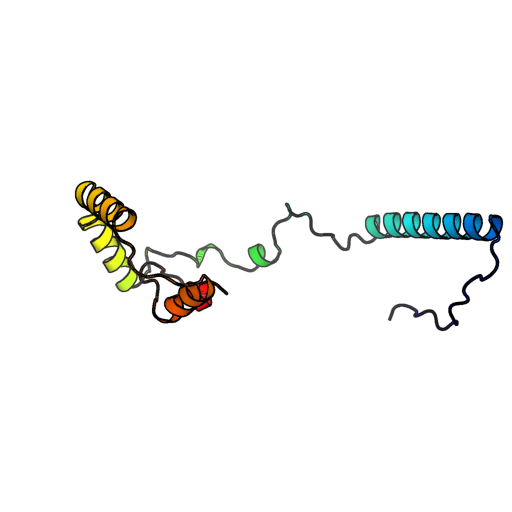 698 C C . ALA A 1 87 ? -7.123 -8.267 19.587 1.00 98.31 87 ALA A C 1
ATOM 700 O O . ALA A 1 87 ? -7.719 -9.157 18.973 1.00 98.31 87 ALA A O 1
ATOM 701 N N . TYR A 1 88 ? -6.997 -7.028 19.098 1.00 98.19 88 TYR A N 1
ATOM 702 C CA . TYR A 1 88 ? -7.508 -6.647 17.782 1.00 98.19 88 TYR A CA 1
ATOM 703 C C . TYR A 1 88 ? -6.821 -7.432 16.658 1.00 98.19 88 TYR A C 1
ATOM 705 O O . TYR A 1 88 ? -7.505 -8.000 15.806 1.00 98.19 88 TYR A O 1
ATOM 713 N N . ASN A 1 89 ? -5.489 -7.533 16.683 1.00 97.88 89 ASN A N 1
ATOM 714 C CA . ASN A 1 89 ? -4.724 -8.241 15.657 1.00 97.88 89 ASN A CA 1
ATOM 715 C C . ASN A 1 89 ? -5.109 -9.727 15.576 1.00 97.88 89 ASN A C 1
ATOM 717 O O . ASN A 1 89 ? -5.418 -10.227 14.493 1.00 97.88 89 ASN A O 1
ATOM 721 N N . LEU A 1 90 ? -5.174 -10.419 16.719 1.00 98.06 90 LEU A N 1
ATOM 722 C CA . LEU A 1 90 ? -5.593 -11.821 16.781 1.00 98.06 90 LEU A CA 1
ATOM 723 C C . LEU A 1 90 ? -7.011 -12.008 16.227 1.00 98.06 90 LEU A C 1
ATOM 725 O O . LEU A 1 90 ? -7.250 -12.909 15.419 1.00 98.06 90 LEU A O 1
ATOM 729 N N . LYS A 1 91 ? -7.948 -11.127 16.603 1.00 97.38 91 LYS A N 1
ATOM 730 C CA . LYS A 1 91 ? -9.323 -11.147 16.087 1.00 97.38 91 LYS A CA 1
ATOM 731 C C . LYS A 1 91 ? -9.361 -10.935 14.572 1.00 97.38 91 LYS A C 1
ATOM 733 O O . LYS A 1 91 ? -10.025 -11.701 13.875 1.00 97.38 91 LYS A O 1
ATOM 738 N N . ALA A 1 92 ? -8.652 -9.927 14.063 1.00 96.56 92 ALA A N 1
ATOM 739 C CA . ALA A 1 92 ? -8.599 -9.618 12.640 1.00 96.56 92 ALA A CA 1
ATOM 740 C C . ALA A 1 92 ? -8.038 -10.807 11.849 1.00 96.56 92 ALA A C 1
ATOM 742 O O . ALA A 1 92 ? -8.702 -11.293 10.935 1.00 96.56 92 ALA A O 1
ATOM 743 N N . ARG A 1 93 ? -6.880 -11.349 12.247 1.00 96.81 93 ARG A N 1
ATOM 744 C CA . ARG A 1 93 ? -6.245 -12.501 11.582 1.00 96.81 93 ARG A CA 1
ATOM 745 C C . ARG A 1 93 ? -7.158 -13.722 11.540 1.00 96.81 93 ARG A C 1
ATOM 747 O O . ARG A 1 93 ? -7.300 -14.338 10.486 1.00 96.81 93 ARG A O 1
ATOM 754 N N . ASN A 1 94 ? -7.824 -14.038 12.651 1.00 97.06 94 ASN A N 1
ATOM 755 C CA . ASN A 1 94 ? -8.789 -15.136 12.691 1.00 97.06 94 ASN A CA 1
ATOM 756 C C . ASN A 1 94 ? -9.976 -14.886 11.751 1.00 97.06 94 ASN A C 1
ATOM 758 O O . ASN A 1 94 ? -10.406 -15.808 11.059 1.00 97.06 94 ASN A O 1
ATOM 762 N N . ALA A 1 95 ? -10.478 -13.651 11.666 1.00 95.75 95 ALA A N 1
ATOM 763 C CA . ALA A 1 95 ? -11.555 -13.296 10.745 1.00 95.75 95 ALA A CA 1
ATOM 764 C C . ALA A 1 95 ? -11.131 -13.400 9.268 1.00 95.75 95 ALA A C 1
ATOM 766 O O . ALA A 1 95 ? -11.883 -13.957 8.476 1.00 95.75 95 ALA A O 1
ATOM 767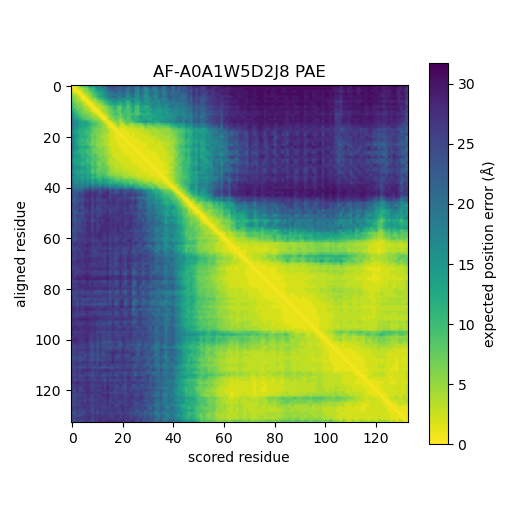 N N . PHE A 1 96 ? -9.932 -12.924 8.903 1.00 95.31 96 PHE A N 1
ATOM 768 C CA . PHE A 1 96 ? -9.389 -13.060 7.542 1.00 95.31 96 PHE A CA 1
ATOM 769 C C . PHE A 1 96 ? -9.140 -14.523 7.155 1.00 95.31 96 PHE A C 1
ATOM 771 O O . PHE A 1 96 ? -9.369 -14.885 6.009 1.00 95.31 96 PHE A O 1
ATOM 778 N N . LYS A 1 97 ? -8.709 -15.370 8.100 1.00 94.94 97 LYS A N 1
ATOM 779 C CA . LYS A 1 97 ? -8.455 -16.796 7.844 1.00 94.94 97 LYS A CA 1
ATOM 780 C C . LYS A 1 97 ? -9.735 -17.626 7.708 1.00 94.94 97 LYS A C 1
ATOM 782 O O . LYS A 1 97 ? -9.759 -18.580 6.942 1.00 94.94 97 LYS A O 1
ATOM 787 N N . SER A 1 98 ? -10.763 -17.325 8.502 1.00 94.62 98 SER A N 1
ATOM 788 C CA . SER A 1 98 ? -11.954 -18.184 8.627 1.00 94.62 98 SER A CA 1
ATOM 789 C C . SER A 1 98 ? -13.105 -17.819 7.693 1.00 94.62 98 SER A C 1
ATOM 791 O O . SER A 1 98 ? -14.045 -18.601 7.572 1.00 94.62 98 SER A O 1
ATOM 793 N N . LYS A 1 99 ? -13.072 -16.639 7.065 1.00 93.25 99 LYS A N 1
ATOM 794 C CA . LYS A 1 99 ? -14.181 -16.134 6.254 1.00 93.25 99 LYS A CA 1
ATOM 795 C C . LYS A 1 99 ? -13.687 -15.642 4.903 1.00 93.25 99 LYS A C 1
ATOM 797 O O . LYS A 1 99 ? -12.922 -14.679 4.836 1.00 93.25 99 LYS A O 1
ATOM 802 N N . THR A 1 100 ? -14.213 -16.231 3.834 1.00 92.31 100 THR A N 1
ATOM 803 C CA . THR A 1 100 ? -14.117 -15.652 2.493 1.00 92.31 100 THR A CA 1
ATOM 804 C C . THR A 1 100 ? -15.019 -14.423 2.438 1.00 92.31 100 THR A C 1
ATOM 806 O O . THR A 1 100 ? -16.223 -14.521 2.663 1.00 92.31 100 THR A O 1
ATOM 809 N N . ARG A 1 101 ? -14.436 -13.242 2.200 1.00 91.06 101 ARG A N 1
ATOM 810 C CA . ARG A 1 101 ? -15.199 -11.985 2.093 1.00 91.06 101 ARG A CA 1
ATOM 811 C C . ARG A 1 101 ? -15.837 -11.813 0.720 1.00 91.06 101 ARG A C 1
ATOM 813 O O . ARG A 1 101 ? -16.894 -11.207 0.616 1.00 91.06 101 ARG A O 1
ATOM 820 N N . THR A 1 102 ? -15.142 -12.273 -0.311 1.00 93.25 102 THR A N 1
ATOM 821 C CA . THR A 1 102 ? -15.499 -12.102 -1.716 1.00 93.25 102 THR A CA 1
ATOM 822 C C . THR A 1 102 ? -14.604 -13.017 -2.546 1.00 93.25 102 THR A C 1
ATOM 824 O O . THR A 1 102 ? -13.468 -13.276 -2.144 1.00 93.25 102 THR A O 1
ATOM 827 N N . GLU A 1 103 ? -15.096 -13.478 -3.689 1.00 95.44 103 GLU A N 1
ATOM 828 C CA . GLU A 1 103 ? -14.298 -14.163 -4.709 1.00 95.44 103 GLU A CA 1
ATOM 829 C C . GLU A 1 103 ? -14.193 -13.237 -5.923 1.00 95.44 103 GLU A C 1
ATOM 831 O O . GLU A 1 103 ? -15.192 -12.639 -6.316 1.00 95.44 103 GLU A O 1
ATOM 836 N N . MET A 1 104 ? -12.977 -13.036 -6.431 1.00 96.81 104 MET A N 1
ATOM 837 C CA . MET A 1 104 ? -12.679 -12.142 -7.554 1.00 96.81 104 MET A CA 1
ATOM 838 C C . MET A 1 104 ? -11.344 -12.522 -8.198 1.00 96.81 104 MET A C 1
ATOM 840 O O . MET A 1 104 ? -10.466 -13.093 -7.545 1.00 96.81 104 MET A O 1
ATOM 844 N N . THR A 1 105 ? -11.194 -12.193 -9.473 1.00 97.94 105 THR A N 1
ATOM 845 C CA . THR A 1 105 ? -9.934 -12.248 -10.217 1.00 97.94 105 THR A CA 1
ATOM 846 C C . THR A 1 105 ? -8.984 -11.133 -9.774 1.00 97.94 105 THR A C 1
ATOM 848 O O . THR A 1 105 ? -9.372 -10.183 -9.093 1.00 97.94 105 THR A O 1
ATOM 851 N N . ILE A 1 106 ? -7.714 -11.231 -10.180 1.00 96.50 106 ILE A N 1
ATOM 852 C CA . ILE A 1 106 ? -6.709 -10.197 -9.887 1.00 96.50 106 ILE A CA 1
ATOM 853 C C . ILE A 1 106 ? -7.132 -8.851 -10.486 1.00 96.50 106 ILE A C 1
ATOM 855 O O . ILE A 1 106 ? -7.039 -7.833 -9.810 1.00 96.50 106 ILE A O 1
ATOM 859 N N . TRP A 1 107 ? -7.649 -8.851 -11.717 1.00 96.50 107 TRP A N 1
ATOM 860 C CA . TRP A 1 107 ? -8.077 -7.624 -12.385 1.00 96.50 107 TRP A CA 1
ATOM 861 C C . TRP A 1 107 ? -9.259 -6.962 -11.670 1.00 96.50 107 TRP A C 1
ATOM 863 O O . TRP A 1 107 ? -9.209 -5.775 -11.378 1.00 96.50 107 TRP A O 1
ATOM 873 N N . GLU A 1 108 ? -10.271 -7.736 -11.274 1.00 97.06 108 GLU A N 1
ATOM 874 C CA . GLU A 1 108 ? -11.401 -7.217 -10.488 1.00 97.06 108 GLU A CA 1
ATOM 875 C C . GLU A 1 108 ? -10.948 -6.673 -9.118 1.00 97.06 108 GLU A C 1
ATOM 877 O O . GLU A 1 108 ? -11.489 -5.683 -8.621 1.00 97.06 108 GLU A O 1
ATOM 882 N N . ALA A 1 109 ? -9.930 -7.286 -8.501 1.00 95.56 109 ALA A N 1
ATOM 883 C CA . ALA A 1 109 ? -9.333 -6.769 -7.272 1.00 95.56 109 ALA A CA 1
ATOM 884 C C . ALA A 1 109 ? -8.611 -5.431 -7.500 1.00 95.56 109 ALA A C 1
ATOM 886 O O . ALA A 1 109 ? -8.745 -4.533 -6.670 1.00 95.56 109 ALA A O 1
ATOM 887 N N . MET A 1 110 ? -7.895 -5.281 -8.621 1.00 95.50 110 MET A N 1
ATOM 888 C CA . MET A 1 110 ? -7.271 -4.015 -9.023 1.00 95.50 110 MET A CA 1
ATOM 889 C C . MET A 1 110 ? -8.332 -2.947 -9.302 1.00 95.50 110 MET A C 1
ATOM 891 O O . MET A 1 110 ? -8.234 -1.843 -8.781 1.00 95.50 110 MET A O 1
ATOM 895 N N . GLU A 1 111 ? -9.394 -3.277 -10.038 1.00 96.12 111 GLU A N 1
ATOM 896 C CA . GLU A 1 111 ? -10.499 -2.353 -10.316 1.00 96.12 111 GLU A CA 1
ATOM 897 C C . GLU A 1 111 ? -11.185 -1.872 -9.038 1.00 96.12 111 GLU A C 1
ATOM 899 O O . GLU A 1 111 ? -11.564 -0.705 -8.944 1.00 96.12 111 GLU A O 1
ATOM 904 N N . LYS A 1 112 ? -11.287 -2.729 -8.017 1.00 95.44 112 LYS A N 1
ATOM 905 C CA . LYS A 1 112 ? -11.816 -2.343 -6.705 1.00 95.44 112 LYS A CA 1
ATOM 906 C C . LYS A 1 112 ? -10.965 -1.276 -6.005 1.00 95.44 112 LYS A C 1
ATOM 908 O O . LYS A 1 112 ? -11.500 -0.523 -5.194 1.00 95.44 112 LYS A O 1
ATOM 913 N N . LEU A 1 113 ? -9.676 -1.159 -6.328 1.00 96.06 113 LEU A N 1
ATOM 914 C CA . LEU A 1 113 ? -8.811 -0.101 -5.797 1.00 96.06 113 LEU A CA 1
ATOM 915 C C . LEU A 1 113 ? -9.166 1.295 -6.337 1.00 96.06 113 LEU A C 1
ATOM 917 O O . LEU A 1 113 ? -8.781 2.278 -5.710 1.00 96.06 113 LEU A O 1
ATOM 921 N N . ASN A 1 114 ? -9.977 1.413 -7.400 1.00 95.00 114 ASN A N 1
ATOM 922 C CA . ASN A 1 114 ? -10.551 2.702 -7.824 1.00 95.00 114 ASN A CA 1
ATOM 923 C C . ASN A 1 114 ? -11.378 3.373 -6.720 1.00 95.00 114 ASN A C 1
ATOM 925 O O . ASN A 1 114 ? -11.526 4.591 -6.704 1.00 95.00 114 ASN A O 1
ATOM 929 N N . THR A 1 115 ? -11.961 2.590 -5.807 1.00 94.19 115 THR A N 1
ATOM 930 C CA . THR A 1 115 ? -12.830 3.120 -4.747 1.00 94.19 115 THR A CA 1
ATOM 931 C C . THR A 1 115 ? -12.077 3.417 -3.454 1.00 94.19 115 THR A C 1
ATOM 933 O O . THR A 1 115 ? -12.711 3.711 -2.442 1.00 94.19 115 THR A O 1
ATOM 936 N N . LEU A 1 116 ? -10.753 3.250 -3.439 1.00 94.81 116 LEU A N 1
ATOM 937 C CA . LEU A 1 116 ? -9.927 3.372 -2.246 1.00 94.81 116 LEU A CA 1
ATOM 938 C C . LEU A 1 116 ? -8.8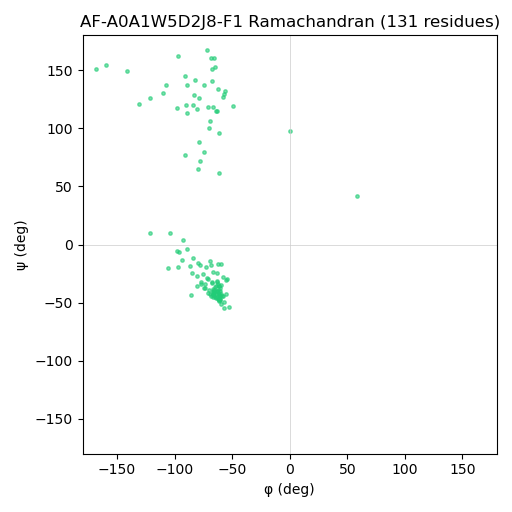70 4.454 -2.455 1.00 94.81 116 LEU A C 1
ATOM 940 O O . LEU A 1 116 ? -8.083 4.385 -3.395 1.00 94.81 116 LEU A O 1
ATOM 944 N N . ILE A 1 117 ? -8.835 5.411 -1.534 1.00 94.12 117 ILE A N 1
ATOM 945 C CA . ILE A 1 117 ? -7.736 6.361 -1.366 1.00 94.12 117 ILE A CA 1
ATOM 946 C C . ILE A 1 117 ? -7.001 5.955 -0.085 1.00 94.12 117 ILE A C 1
ATOM 948 O O . ILE A 1 117 ? -7.646 5.585 0.901 1.00 94.12 117 ILE A O 1
ATOM 952 N N . ASP A 1 118 ? -5.667 5.975 -0.105 1.00 95.25 118 ASP A N 1
ATOM 953 C CA . ASP A 1 118 ? -4.870 5.730 1.099 1.00 95.25 118 ASP A CA 1
ATOM 954 C C . ASP A 1 118 ? -4.794 7.010 1.940 1.00 95.25 118 ASP A C 1
ATOM 956 O O . ASP A 1 118 ? -4.274 8.042 1.518 1.00 95.25 118 ASP A O 1
ATOM 960 N N . GLU A 1 119 ? -5.356 6.939 3.142 1.00 94.62 119 GLU A N 1
ATOM 961 C CA . GLU A 1 119 ? -5.416 8.045 4.098 1.00 94.62 119 GLU A CA 1
ATOM 962 C C . GLU A 1 119 ? -4.137 8.160 4.940 1.00 94.62 119 GLU A C 1
ATOM 964 O O . GLU A 1 119 ? -3.954 9.152 5.645 1.00 94.62 119 GLU A O 1
ATOM 969 N N . SER A 1 120 ? -3.262 7.150 4.882 1.00 94.38 120 SER A N 1
ATOM 970 C CA . SER A 1 120 ? -1.975 7.122 5.579 1.00 94.38 120 SER A CA 1
ATOM 971 C C . SER A 1 120 ? -0.848 7.781 4.788 1.00 94.38 120 SER A C 1
ATOM 973 O O . SER A 1 120 ? 0.161 8.166 5.381 1.00 94.38 120 SER A O 1
ATOM 975 N N . ASP A 1 121 ? -1.028 7.942 3.476 1.00 94.12 121 ASP A N 1
ATOM 976 C CA . ASP A 1 121 ? -0.009 8.493 2.593 1.00 94.12 121 ASP A CA 1
ATOM 977 C C . ASP A 1 121 ? -0.036 10.040 2.609 1.00 94.12 121 ASP A C 1
ATOM 979 O O . ASP A 1 121 ? -1.074 10.649 2.302 1.00 94.12 121 ASP A O 1
ATOM 983 N N . PRO A 1 122 ? 1.072 10.706 2.995 1.00 93.94 122 PRO A N 1
ATOM 984 C CA . PRO A 1 122 ? 1.188 12.158 2.910 1.00 93.94 122 PRO A CA 1
ATOM 985 C C . PRO A 1 122 ? 1.478 12.669 1.490 1.00 93.94 122 PRO A C 1
ATOM 987 O O . PRO A 1 122 ? 1.267 13.854 1.239 1.00 93.94 122 PRO A O 1
ATOM 990 N N . ASP A 1 123 ? 1.934 11.811 0.576 1.00 91.81 123 ASP A N 1
ATOM 991 C CA . ASP A 1 123 ? 2.485 12.204 -0.724 1.00 91.81 123 ASP A CA 1
ATOM 992 C C . ASP A 1 123 ? 1.449 12.128 -1.860 1.00 91.81 123 ASP A C 1
ATOM 994 O O . ASP A 1 123 ? 1.625 12.758 -2.904 1.00 91.81 123 ASP A O 1
ATOM 998 N N . THR A 1 124 ? 0.353 11.378 -1.682 1.00 88.94 124 THR A N 1
ATOM 999 C CA . THR A 1 124 ? -0.681 11.214 -2.716 1.00 88.94 124 THR A CA 1
ATOM 1000 C C . THR A 1 124 ? -2.113 11.194 -2.174 1.00 88.94 124 THR A C 1
ATOM 1002 O O . THR A 1 124 ? -2.411 10.767 -1.056 1.00 88.94 124 THR A O 1
ATOM 1005 N N . SER A 1 125 ? -3.032 11.671 -3.010 1.00 90.50 125 SER A N 1
ATOM 1006 C CA . SER A 1 125 ? -4.487 11.579 -2.837 1.00 90.50 125 SER A CA 1
ATOM 1007 C C . SER A 1 125 ? -5.165 10.845 -3.998 1.00 90.50 125 SER A C 1
ATOM 1009 O O . SER A 1 125 ? -6.393 10.846 -4.098 1.00 90.50 125 SER A O 1
ATOM 1011 N N . LEU A 1 126 ? -4.364 10.227 -4.873 1.00 92.81 126 LEU A N 1
ATOM 1012 C CA . LEU A 1 126 ? -4.840 9.420 -5.988 1.00 92.81 126 LEU A CA 1
ATOM 1013 C C . LEU A 1 126 ? -5.501 8.131 -5.492 1.00 92.81 126 LEU A C 1
ATOM 1015 O O . LEU A 1 126 ? -5.276 7.663 -4.368 1.00 92.81 126 LEU A O 1
ATOM 1019 N N . SER A 1 127 ? -6.314 7.540 -6.361 1.00 93.56 127 SER A N 1
ATOM 1020 C CA . SER A 1 127 ? -6.864 6.215 -6.110 1.00 93.56 127 SER A CA 1
ATOM 1021 C C . SER A 1 127 ? -5.751 5.166 -6.089 1.00 93.56 127 SER A C 1
ATOM 1023 O O . SER A 1 127 ? -4.710 5.296 -6.737 1.00 93.56 127 SER A O 1
ATOM 1025 N N . GLN A 1 128 ? -5.966 4.080 -5.354 1.00 94.19 128 GLN A N 1
ATOM 1026 C CA . GLN A 1 128 ? -4.944 3.045 -5.208 1.00 94.19 128 GLN A CA 1
ATOM 1027 C C . GLN A 1 128 ? -4.680 2.260 -6.498 1.00 94.19 128 GLN A C 1
ATOM 1029 O O . GLN A 1 128 ? -3.626 1.642 -6.617 1.00 94.19 128 GLN A O 1
ATOM 1034 N N . ILE A 1 129 ? -5.582 2.306 -7.485 1.00 95.38 129 ILE A N 1
ATOM 1035 C CA . ILE A 1 129 ? -5.284 1.739 -8.804 1.00 95.38 129 ILE A CA 1
ATOM 1036 C C . ILE A 1 129 ? -4.300 2.614 -9.593 1.00 95.38 129 ILE A C 1
ATOM 1038 O O . ILE A 1 129 ? -3.466 2.078 -10.309 1.00 95.38 129 ILE A O 1
ATOM 1042 N N . GLU A 1 130 ? -4.356 3.941 -9.443 1.00 92.50 130 GLU A N 1
ATOM 1043 C CA . GLU A 1 130 ? -3.429 4.862 -10.116 1.00 92.50 130 GLU A CA 1
ATOM 1044 C C . GLU A 1 130 ? -2.027 4.767 -9.523 1.00 92.50 130 GLU A C 1
ATOM 1046 O O . GLU A 1 130 ? -1.051 4.967 -10.227 1.00 92.50 130 GLU A O 1
ATOM 1051 N N . HIS A 1 131 ? -1.916 4.433 -8.236 1.00 91.31 131 HIS A N 1
ATOM 1052 C CA . HIS A 1 131 ? -0.623 4.121 -7.632 1.00 91.31 131 HIS A CA 1
ATOM 1053 C C . HIS A 1 131 ? -0.057 2.770 -8.106 1.00 91.31 131 HIS A C 1
ATOM 1055 O O . HIS A 1 131 ? 1.155 2.570 -8.117 1.00 91.31 131 HIS A O 1
ATOM 1061 N N . LEU A 1 132 ? -0.932 1.825 -8.454 1.00 92.81 132 LEU A N 1
ATOM 1062 C CA . LEU A 1 132 ? -0.554 0.473 -8.857 1.00 92.81 132 LEU A CA 1
ATOM 1063 C C . LEU A 1 132 ? -0.010 0.405 -10.298 1.00 92.81 132 LEU A C 1
ATOM 1065 O O . LEU A 1 132 ? 0.823 -0.460 -10.576 1.00 92.81 132 LEU A O 1
ATOM 1069 N N . LEU A 1 133 ? -0.525 1.245 -11.204 1.00 90.31 133 LEU A N 1
ATOM 1070 C CA . LEU A 1 133 ? -0.244 1.231 -12.649 1.00 90.31 133 LEU A CA 1
ATOM 1071 C C . LEU A 1 133 ? 0.862 2.214 -13.045 1.00 90.31 133 LEU A C 1
ATOM 1073 O O . LEU A 1 133 ? 1.676 1.821 -13.911 1.00 90.31 133 LEU A O 1
#

Secondary structure (DSSP, 8-state):
------S------S--HHHHHHHHHHHHHHHHHHHHHHHHS------TTSPPHHHHHS-GGGSS--TT--HHHHHHHHHHHHH--HHHHHHHHHHHHH-------HHHHHHHGGG-B-SS-SS--SBHHHHH-

Radius of gyration: 29.95 Å; Cα contacts (8 Å, |Δi|>4): 51; chains: 1; bounding box: 52×44×74 Å